Protein AF-A0A7Z6SPS6-F1 (afdb_monomer)

Solvent-accessible surface area (backbone atoms only — not comparable to full-atom values): 8012 Å² total; per-residue (Å²): 141,79,94,79,86,78,90,71,83,62,87,86,67,53,92,88,63,88,80,80,85,85,89,66,79,69,54,30,72,43,66,77,64,51,66,98,60,48,60,49,99,72,50,50,69,73,68,80,81,64,81,74,83,64,95,44,69,46,60,77,82,67,85,76,80,56,78,87,76,56,75,83,69,83,46,79,46,80,38,89,42,67,71,40,61,73,75,56,64,46,37,55,88,63,88,82,86,84,83,77,65,90,91,69,49,66,66,56,57,67,69,69,66

InterPro domains:
  IPR000194 ATPase, F1/V1/A1 complex, alpha/beta subunit, nucleotide-binding domain [PF00006] (80-110)
  IPR005294 ATP synthase, F1 complex, alpha subunit [PTHR48082] (2-113)
  IPR027417 P-loop containing nucleoside triphosphate hydrolase [SSF52540] (27-112)

Nearest PDB structures (foldseek):
  2w6j-assembly1_A  TM=9.790E-01  e=8.072E-10  Bos taurus
  6foc-assembly1_A  TM=9.898E-01  e=8.698E-10  Mycolicibacterium smegmatis MC2 155
  7njs-assembly1_C  TM=9.780E-01  e=2.295E-09  Mycolicibacterium smegmatis MC2 155
  8j0s-assembly1_C  TM=9.758E-01  e=3.094E-09  Mycobacterium tuberculosis
  4q4l-assembly1_A  TM=8.344E-01  e=3.199E-06  Burkholderia thailandensis E264

Structure (mmCIF, N/CA/C/O backbone):
data_AF-A0A7Z6SPS6-F1
#
_entry.id   AF-A0A7Z6SPS6-F1
#
loop_
_atom_site.group_PDB
_atom_site.id
_atom_site.type_symbol
_atom_site.label_atom_id
_atom_site.label_alt_id
_atom_site.label_comp_id
_atom_site.label_asym_id
_atom_site.label_entity_id
_atom_site.label_seq_id
_atom_site.pdbx_PDB_ins_code
_atom_site.Cartn_x
_atom_site.Cartn_y
_atom_site.Cartn_z
_atom_site.occupancy
_atom_site.B_iso_or_equiv
_atom_site.auth_seq_id
_atom_site.auth_comp_id
_atom_site.auth_asym_id
_atom_site.auth_atom_id
_atom_site.pdbx_PDB_model_num
ATOM 1 N N . SER A 1 1 ? -1.371 5.082 31.615 1.00 80.00 1 SER A N 1
ATOM 2 C CA . SER A 1 1 ? -2.095 5.731 30.501 1.00 80.00 1 SER A CA 1
ATOM 3 C C . SER A 1 1 ? -1.646 5.096 29.194 1.00 80.00 1 SER A C 1
ATOM 5 O O . SER A 1 1 ? -0.571 4.509 29.161 1.00 80.00 1 SER A O 1
ATOM 7 N N . VAL A 1 2 ? -2.468 5.147 28.146 1.00 90.81 2 VAL A N 1
ATOM 8 C CA . VAL A 1 2 ? -2.124 4.637 26.807 1.00 90.81 2 VAL A CA 1
ATOM 9 C C . VAL A 1 2 ? -2.271 5.796 25.829 1.00 90.81 2 VAL A C 1
ATOM 11 O O . VAL A 1 2 ? -3.292 6.479 25.862 1.00 90.81 2 VAL A O 1
ATOM 14 N N . GLY A 1 3 ? -1.257 6.035 24.998 1.00 91.56 3 GLY A N 1
ATOM 15 C CA . GLY A 1 3 ? -1.368 6.965 23.876 1.00 91.56 3 GLY A CA 1
ATOM 16 C C . GLY A 1 3 ? -2.180 6.317 22.759 1.00 91.56 3 GLY A C 1
ATOM 17 O O . GLY A 1 3 ? -1.908 5.177 22.389 1.00 91.56 3 GLY A O 1
ATOM 18 N N . VAL A 1 4 ? -3.189 7.018 22.248 1.00 91.94 4 VAL A N 1
ATOM 19 C CA . VAL A 1 4 ? -4.070 6.513 21.189 1.00 91.94 4 VAL A CA 1
ATOM 20 C C . VAL A 1 4 ? -4.050 7.497 20.028 1.00 91.94 4 VAL A C 1
ATOM 22 O O . VAL A 1 4 ? -4.173 8.702 20.234 1.00 91.94 4 VAL A O 1
ATOM 25 N N . ILE A 1 5 ? -3.905 6.970 18.815 1.00 91.25 5 ILE A N 1
ATOM 26 C CA . ILE A 1 5 ? -4.081 7.725 17.575 1.00 91.25 5 ILE A CA 1
ATOM 27 C C . ILE A 1 5 ? -5.517 7.503 17.106 1.00 91.25 5 ILE A C 1
ATOM 29 O O . ILE A 1 5 ? -5.993 6.368 17.060 1.00 91.25 5 ILE A O 1
ATOM 33 N N . VAL A 1 6 ? -6.213 8.590 16.784 1.00 92.19 6 VAL A N 1
ATOM 34 C CA . VAL A 1 6 ? -7.588 8.544 16.281 1.00 92.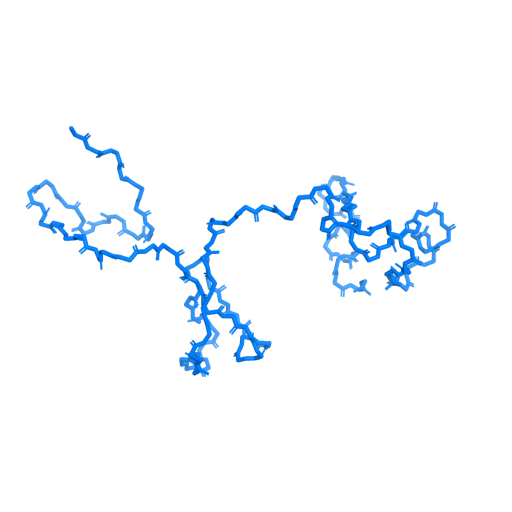19 6 VAL A CA 1
ATOM 35 C C . VAL A 1 6 ? -7.553 8.474 14.759 1.00 92.19 6 VAL A C 1
ATOM 37 O O . VAL A 1 6 ? -7.022 9.372 14.109 1.00 92.19 6 VAL A O 1
ATOM 40 N N . PHE A 1 7 ? -8.144 7.426 14.190 1.00 88.44 7 PHE A N 1
ATOM 41 C CA . PHE A 1 7 ? -8.368 7.324 12.750 1.00 88.44 7 PHE A CA 1
ATOM 42 C C . PHE A 1 7 ? -9.746 7.898 12.416 1.00 88.44 7 PHE A C 1
ATOM 44 O O . PHE A 1 7 ? -10.763 7.245 12.631 1.00 88.44 7 PHE A O 1
ATOM 51 N N . GLY A 1 8 ? -9.778 9.148 11.948 1.00 86.44 8 GLY A N 1
ATOM 52 C CA . GLY A 1 8 ? -11.006 9.867 11.597 1.00 86.44 8 GLY A CA 1
ATOM 53 C C . GLY A 1 8 ? -11.173 11.181 12.361 1.00 86.44 8 GLY A C 1
ATOM 54 O O . GLY A 1 8 ? -10.208 11.764 12.855 1.00 86.44 8 GLY A O 1
ATOM 55 N N . PHE A 1 9 ? -12.411 11.668 12.443 1.00 86.06 9 PHE A N 1
ATOM 56 C CA . PHE A 1 9 ? -12.719 12.944 13.087 1.00 86.06 9 PHE A CA 1
ATOM 57 C C . PHE A 1 9 ? -12.808 12.799 14.611 1.00 86.06 9 PHE A C 1
ATOM 59 O O . PHE A 1 9 ? -13.660 12.083 15.135 1.00 86.06 9 PHE A O 1
ATOM 66 N N . GLY A 1 10 ? -11.965 13.535 15.335 1.00 85.81 10 GLY A N 1
ATOM 67 C CA . GLY A 1 10 ? -11.942 13.537 16.802 1.00 85.81 10 GLY A CA 1
ATOM 68 C C . GLY A 1 10 ? -13.024 14.395 17.467 1.00 85.81 10 GLY A C 1
ATOM 69 O O . GLY A 1 10 ? -13.136 14.379 18.687 1.00 85.81 10 GLY A O 1
ATOM 70 N N . ASN A 1 11 ? -13.831 15.134 16.700 1.00 89.38 11 ASN A N 1
ATOM 71 C CA . ASN A 1 11 ? -14.720 16.186 17.217 1.00 89.38 11 ASN A CA 1
ATOM 72 C C . ASN A 1 11 ? -15.760 15.688 18.241 1.00 89.38 11 ASN A C 1
ATOM 74 O O . ASN A 1 11 ? -16.222 16.459 19.079 1.00 89.38 11 ASN A O 1
ATOM 78 N N . ASN A 1 12 ? -16.122 14.403 18.184 1.00 87.12 12 ASN A N 1
ATOM 79 C CA . ASN A 1 12 ? -17.099 13.785 19.084 1.00 87.12 12 ASN A CA 1
ATOM 80 C C . AS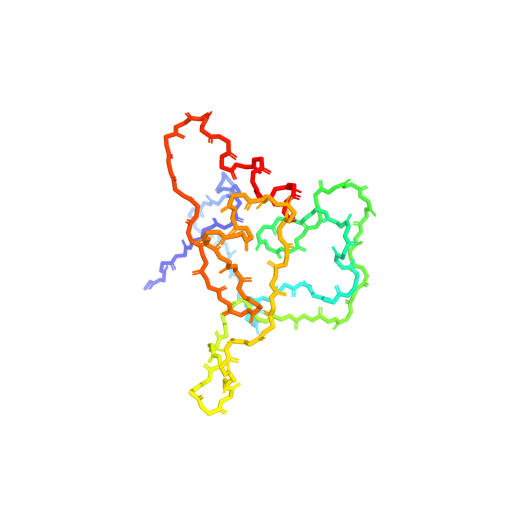N A 1 12 ? -16.459 13.088 20.298 1.00 87.12 12 ASN A C 1
ATOM 82 O O . ASN A 1 12 ? -17.178 12.537 21.129 1.00 87.12 12 ASN A O 1
ATOM 86 N N . ILE A 1 13 ? -15.129 13.097 20.415 1.00 92.62 13 ILE A N 1
ATOM 87 C CA . ILE A 1 13 ? -14.402 12.466 21.518 1.00 92.62 13 ILE A CA 1
ATOM 88 C C . ILE A 1 13 ? -14.177 13.506 22.612 1.00 92.62 13 ILE A C 1
ATOM 90 O O . ILE A 1 13 ? -13.608 14.569 22.375 1.00 92.62 13 ILE A O 1
ATOM 94 N N . LYS A 1 14 ? -14.624 13.191 23.827 1.00 94.00 14 LYS A N 1
ATOM 95 C CA . LYS A 1 14 ? -14.500 14.063 25.001 1.00 94.00 14 LYS A CA 1
ATOM 96 C C . LYS A 1 14 ? -13.922 13.306 26.188 1.00 94.00 14 LYS A C 1
ATOM 98 O O . LYS A 1 14 ? -13.927 12.072 26.215 1.00 94.00 14 LYS A O 1
ATOM 103 N N . GLU A 1 15 ? -13.457 14.039 27.189 1.00 93.62 15 GLU A N 1
ATOM 104 C CA . GLU A 1 15 ? -13.080 13.447 28.470 1.00 93.62 15 GLU A CA 1
ATOM 105 C C . GLU A 1 15 ? -14.241 12.617 29.047 1.00 93.62 15 GLU A C 1
ATOM 107 O O . GLU A 1 15 ? -15.408 12.996 28.943 1.00 93.62 15 GLU A O 1
ATOM 112 N N . GLY A 1 16 ? -13.923 11.437 29.585 1.00 93.81 16 GLY A N 1
ATOM 113 C CA . GLY A 1 16 ? -14.918 10.483 30.086 1.00 93.81 16 GLY A CA 1
ATOM 114 C C . GLY A 1 16 ? -15.586 9.604 29.018 1.00 93.81 16 GLY A C 1
ATOM 115 O O . GLY A 1 16 ? -16.369 8.725 29.376 1.00 93.81 16 GLY A O 1
ATOM 116 N N . THR A 1 17 ? -15.273 9.773 27.724 1.00 93.69 17 THR A N 1
ATOM 117 C CA . THR A 1 17 ? -15.803 8.895 26.662 1.00 93.69 17 THR A CA 1
ATOM 118 C C . THR A 1 17 ? -15.361 7.449 26.889 1.00 93.69 17 THR A C 1
ATOM 120 O O . THR A 1 17 ? -14.171 7.158 27.020 1.00 93.69 17 THR A O 1
ATOM 123 N N . SER A 1 18 ? -16.325 6.525 26.911 1.00 93.62 18 SER A N 1
ATOM 124 C CA . SER A 1 18 ? -16.038 5.100 27.066 1.00 93.62 18 SER A CA 1
ATOM 125 C C . SER A 1 18 ? -15.399 4.536 25.798 1.00 93.62 18 SER A C 1
ATOM 127 O O . SER A 1 18 ? -15.889 4.753 24.691 1.00 93.62 18 SER A O 1
ATOM 129 N N . VAL A 1 19 ? -14.328 3.766 25.967 1.00 93.31 19 VAL A N 1
ATOM 130 C CA . VAL A 1 19 ? -13.648 3.049 24.886 1.00 93.31 19 VAL A CA 1
ATOM 131 C C . VAL A 1 19 ? -13.666 1.554 25.164 1.00 93.31 19 VAL A C 1
ATOM 133 O O . VAL A 1 19 ? -13.628 1.114 26.315 1.00 93.31 19 VAL A O 1
ATOM 136 N N . LYS A 1 20 ? -13.714 0.751 24.102 1.00 94.56 20 LYS A N 1
ATOM 137 C CA . LYS A 1 20 ? -13.684 -0.711 24.191 1.00 94.56 20 LYS A CA 1
ATOM 138 C C . LYS A 1 20 ? -12.644 -1.263 23.232 1.00 94.56 20 LYS A C 1
ATOM 140 O O . LYS A 1 20 ? -12.472 -0.763 22.126 1.00 94.56 20 LYS A O 1
ATOM 145 N N . ARG A 1 21 ? -11.956 -2.323 23.658 1.00 94.38 21 ARG A N 1
ATOM 146 C CA . ARG A 1 21 ? -11.036 -3.062 22.789 1.00 94.38 21 ARG A CA 1
ATOM 147 C C . ARG A 1 21 ? -11.848 -3.905 21.812 1.00 94.38 21 ARG A C 1
ATOM 149 O O . ARG A 1 21 ? -12.707 -4.668 22.245 1.00 94.38 21 ARG A O 1
ATOM 156 N N . THR A 1 22 ? -11.501 -3.845 20.533 1.00 92.25 22 THR A N 1
ATOM 157 C CA . THR A 1 22 ? -12.053 -4.728 19.491 1.00 92.25 22 THR A CA 1
ATOM 158 C C . THR A 1 22 ? -11.550 -6.170 19.614 1.00 92.25 22 THR A C 1
ATOM 160 O O . THR A 1 22 ? -12.160 -7.081 19.070 1.00 92.25 22 THR A O 1
ATOM 163 N N . LYS A 1 23 ? -10.443 -6.387 20.348 1.00 93.88 23 LYS A N 1
ATOM 164 C CA . LYS A 1 23 ? -9.733 -7.678 20.481 1.00 93.88 23 LYS A CA 1
ATOM 165 C C . LYS A 1 23 ? -9.270 -8.272 19.142 1.00 93.88 23 LYS A C 1
ATOM 167 O O . LYS A 1 23 ? -8.957 -9.455 19.073 1.00 93.88 23 LYS A O 1
ATOM 172 N N . SER A 1 24 ? -9.173 -7.445 18.110 1.00 88.69 24 SER A N 1
ATOM 173 C CA . SER A 1 24 ? -8.648 -7.805 16.800 1.00 88.69 24 SER A CA 1
ATOM 174 C C . SER A 1 24 ? -7.381 -7.007 16.513 1.00 88.69 24 SER A C 1
ATOM 176 O O . SER A 1 24 ? -7.245 -5.861 16.946 1.00 88.69 24 SER A O 1
ATOM 178 N N . LEU A 1 25 ? -6.457 -7.615 15.774 1.00 91.31 25 LEU A N 1
ATOM 179 C CA . LEU A 1 25 ? -5.367 -6.876 15.147 1.00 91.31 25 LEU A CA 1
ATOM 180 C C . LEU A 1 25 ? -5.897 -6.118 13.927 1.00 91.31 25 LEU A C 1
ATOM 182 O O . LEU A 1 25 ? -6.921 -6.492 13.348 1.00 91.31 25 LEU A O 1
ATOM 186 N N . MET A 1 26 ? -5.198 -5.050 13.556 1.00 91.94 26 MET A N 1
ATOM 187 C CA . MET A 1 26 ? -5.540 -4.260 12.382 1.00 91.94 26 MET A CA 1
ATOM 188 C C . MET A 1 26 ? -5.300 -5.085 11.113 1.00 91.94 26 MET A C 1
ATOM 190 O O . MET A 1 26 ? -4.203 -5.602 10.892 1.00 91.94 26 MET A O 1
ATOM 194 N N . LYS A 1 27 ? -6.347 -5.217 10.301 1.00 94.31 27 LYS A N 1
ATOM 195 C CA . LYS A 1 27 ? -6.358 -5.998 9.065 1.00 94.31 27 LYS A CA 1
ATOM 196 C C . LYS A 1 27 ? -7.208 -5.303 8.010 1.00 94.31 27 LYS A C 1
ATOM 198 O O . LYS A 1 27 ? -8.142 -4.592 8.372 1.00 94.31 27 LYS A O 1
ATOM 203 N N . VAL A 1 28 ? -6.903 -5.549 6.743 1.00 95.56 28 VAL A N 1
ATOM 204 C CA . VAL A 1 28 ? -7.604 -4.983 5.580 1.00 95.56 28 VAL A CA 1
ATOM 205 C C . VAL A 1 28 ? -8.065 -6.103 4.644 1.00 95.56 28 VAL A C 1
ATOM 207 O O . VAL A 1 28 ? -7.432 -7.166 4.639 1.00 95.56 28 VAL A O 1
ATOM 210 N N . PRO A 1 29 ? -9.163 -5.911 3.887 1.00 96.56 29 PRO A N 1
ATOM 211 C CA . PRO A 1 29 ? -9.575 -6.853 2.855 1.00 96.56 29 PRO A CA 1
ATOM 212 C C . PRO A 1 29 ? -8.495 -6.965 1.776 1.00 96.56 29 PRO A C 1
ATOM 214 O O . PRO A 1 29 ? -7.860 -5.975 1.409 1.00 96.56 29 PRO A O 1
ATOM 217 N N . VAL A 1 30 ? -8.292 -8.177 1.274 1.00 96.19 30 VAL A N 1
ATOM 218 C CA . VAL A 1 30 ? -7.357 -8.480 0.182 1.00 96.19 30 VAL A CA 1
ATOM 219 C C . VAL A 1 30 ? -8.014 -9.436 -0.821 1.00 96.19 30 VAL A C 1
ATOM 221 O O . VAL A 1 30 ? -9.174 -9.820 -0.650 1.00 96.19 30 VAL A O 1
ATOM 224 N N . GLY A 1 31 ? -7.276 -9.797 -1.871 1.00 95.44 31 GLY A N 1
ATOM 225 C CA . GLY A 1 31 ? -7.738 -10.705 -2.922 1.00 95.44 31 GLY A CA 1
ATOM 226 C C . GLY A 1 31 ? -8.463 -9.985 -4.059 1.00 95.44 31 GLY A C 1
ATOM 227 O O . GLY A 1 31 ? -8.521 -8.756 -4.105 1.00 95.44 31 GLY A O 1
ATOM 228 N N . ASP A 1 32 ? -9.028 -10.754 -4.986 1.00 96.12 32 ASP A N 1
ATOM 229 C CA . ASP A 1 32 ? -9.586 -10.226 -6.241 1.00 96.12 32 ASP A CA 1
ATOM 230 C C . ASP A 1 32 ? -10.765 -9.263 -6.034 1.00 96.12 32 ASP A C 1
ATOM 232 O O . ASP A 1 32 ? -10.984 -8.360 -6.841 1.00 96.12 32 ASP A O 1
ATOM 236 N N . ALA A 1 33 ? -11.482 -9.387 -4.914 1.00 95.31 33 ALA A N 1
ATOM 237 C CA . ALA A 1 33 ? -12.621 -8.536 -4.568 1.00 95.31 33 ALA A CA 1
ATOM 238 C C . ALA A 1 33 ? -12.269 -7.039 -4.439 1.00 95.31 33 ALA A C 1
ATOM 240 O O . ALA A 1 33 ? -13.153 -6.186 -4.545 1.00 95.31 33 ALA A O 1
ATOM 241 N N . VAL A 1 34 ? -10.994 -6.702 -4.202 1.00 96.62 34 VAL A N 1
ATOM 242 C CA . VAL A 1 34 ? -10.537 -5.305 -4.083 1.00 96.62 34 VAL A CA 1
ATOM 243 C C . VAL A 1 34 ? -10.077 -4.707 -5.417 1.00 96.62 34 VAL A C 1
ATOM 245 O O . VAL A 1 34 ? -9.890 -3.494 -5.516 1.00 96.62 34 VAL A O 1
ATOM 248 N N . VAL A 1 35 ? -9.896 -5.525 -6.457 1.00 95.88 35 VAL A N 1
ATOM 249 C CA . VAL A 1 35 ? -9.408 -5.065 -7.763 1.00 95.88 35 VAL A CA 1
ATOM 250 C C . VAL A 1 35 ? -10.442 -4.134 -8.406 1.00 95.88 35 VAL A C 1
ATOM 252 O O . VAL A 1 35 ? -11.625 -4.446 -8.502 1.00 95.88 35 VAL A O 1
ATOM 255 N N . GLY A 1 36 ? -9.999 -2.950 -8.845 1.00 95.56 36 GLY A N 1
ATOM 256 C CA . GLY A 1 36 ? -10.871 -1.940 -9.468 1.00 95.56 36 GLY A CA 1
ATOM 257 C C . GLY A 1 36 ? -11.739 -1.131 -8.490 1.00 95.56 36 GLY A C 1
ATOM 258 O O . GLY A 1 36 ? -12.626 -0.379 -8.921 1.00 95.56 36 GLY A O 1
ATOM 259 N N . ARG A 1 37 ? -11.495 -1.274 -7.183 1.00 97.12 37 ARG A N 1
ATOM 260 C CA . ARG A 1 37 ? -12.148 -0.516 -6.110 1.00 97.12 37 ARG A CA 1
ATOM 261 C C . ARG A 1 37 ? -11.244 0.609 -5.612 1.00 97.12 37 ARG A C 1
ATOM 263 O O . ARG A 1 37 ? -10.023 0.532 -5.730 1.00 97.12 37 ARG A O 1
ATOM 270 N N . VAL A 1 38 ? -11.844 1.649 -5.033 1.00 97.06 38 VAL A N 1
ATOM 271 C CA . VAL A 1 38 ? -11.099 2.697 -4.312 1.00 97.06 38 VAL A CA 1
ATOM 272 C C . VAL A 1 38 ? -11.370 2.552 -2.821 1.00 97.06 38 VAL A C 1
ATOM 274 O O . VAL A 1 38 ? -12.515 2.676 -2.383 1.00 97.06 38 VAL A O 1
ATOM 277 N N . LEU A 1 39 ? -10.312 2.289 -2.054 1.00 95.94 39 LEU A N 1
ATOM 278 C CA . LEU A 1 39 ? -10.360 2.070 -0.608 1.00 95.94 39 LEU A CA 1
ATOM 279 C C . LEU A 1 39 ? -9.616 3.180 0.142 1.00 95.94 39 LEU A C 1
ATOM 281 O O . LEU A 1 39 ? -8.659 3.759 -0.376 1.00 95.94 39 LEU A O 1
ATOM 285 N N . ASN A 1 40 ? -10.021 3.448 1.383 1.00 93.88 40 ASN A N 1
ATOM 286 C CA . ASN A 1 40 ? -9.232 4.254 2.315 1.00 93.88 40 ASN A CA 1
ATOM 287 C C . ASN A 1 40 ? -8.129 3.416 3.003 1.00 93.88 40 ASN A C 1
ATOM 289 O O . ASN A 1 40 ? -8.009 2.210 2.793 1.00 93.88 40 ASN A O 1
ATOM 293 N N . ALA A 1 41 ? -7.327 4.048 3.866 1.00 91.19 41 ALA A N 1
ATOM 294 C CA . ALA A 1 41 ? -6.220 3.385 4.567 1.00 91.19 41 ALA A CA 1
ATOM 295 C C . ALA A 1 41 ? -6.652 2.281 5.558 1.00 91.19 41 ALA A C 1
ATOM 297 O O . ALA A 1 41 ? -5.819 1.479 5.972 1.00 91.19 41 ALA A O 1
ATOM 298 N N . LEU A 1 42 ? -7.933 2.236 5.941 1.00 91.50 42 LEU A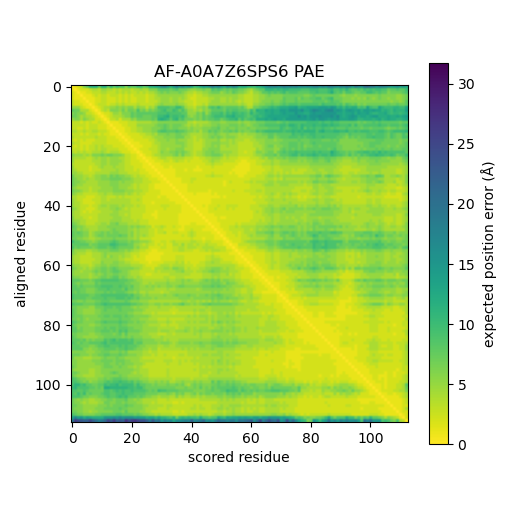 N 1
ATOM 299 C CA . LEU A 1 42 ? -8.513 1.190 6.788 1.00 91.50 42 LEU A CA 1
ATOM 300 C C . LEU A 1 42 ? -9.132 0.050 5.961 1.00 91.50 42 LEU A C 1
ATOM 302 O O . LEU A 1 42 ? -9.626 -0.919 6.534 1.00 91.50 42 LEU A O 1
ATOM 306 N N . GLY A 1 43 ? -9.092 0.143 4.627 1.00 93.38 43 GLY A N 1
ATOM 307 C CA . GLY A 1 43 ? -9.671 -0.845 3.722 1.00 93.38 43 GLY A CA 1
ATOM 308 C C . GLY A 1 43 ? -11.172 -0.680 3.475 1.00 93.38 43 GLY A C 1
ATOM 309 O O . GLY A 1 43 ? -11.798 -1.594 2.947 1.00 93.38 43 GLY A O 1
ATOM 310 N N . GLU A 1 44 ? -11.759 0.461 3.841 1.00 94.12 44 GLU A N 1
ATOM 311 C CA . GLU A 1 44 ? -13.181 0.748 3.623 1.00 94.12 44 GLU A CA 1
ATOM 312 C C . GLU A 1 44 ? -13.394 1.356 2.224 1.00 94.12 44 GLU A C 1
ATOM 314 O O . GLU A 1 44 ? -12.615 2.230 1.818 1.00 94.12 44 GLU A O 1
ATOM 319 N N . PRO A 1 45 ? -14.429 0.937 1.471 1.00 96.62 45 PRO A N 1
ATOM 320 C CA . PRO A 1 45 ? -14.688 1.462 0.136 1.00 96.62 45 PRO A CA 1
ATOM 321 C C . PRO A 1 45 ? -15.205 2.902 0.173 1.00 96.62 45 PRO A C 1
ATOM 323 O O . PRO A 1 45 ? -16.139 3.228 0.901 1.00 96.62 45 PRO A O 1
ATOM 326 N N . ILE A 1 46 ? -14.621 3.756 -0.669 1.00 96.69 46 ILE A N 1
ATOM 327 C CA . ILE A 1 46 ? -14.983 5.179 -0.807 1.00 96.69 46 ILE A CA 1
ATOM 328 C C . ILE A 1 46 ? -15.435 5.545 -2.229 1.00 96.69 46 ILE A C 1
ATOM 330 O O . ILE A 1 46 ? -15.639 6.715 -2.540 1.00 96.69 46 ILE A O 1
ATOM 334 N N . ASP A 1 47 ? -15.595 4.549 -3.100 1.00 96.94 47 ASP A N 1
ATOM 335 C CA . ASP A 1 47 ? -16.010 4.714 -4.499 1.00 96.94 47 ASP A CA 1
ATOM 336 C C . ASP A 1 47 ? -17.531 4.706 -4.719 1.00 96.94 47 ASP A C 1
ATOM 338 O O . ASP A 1 47 ? -17.986 4.871 -5.850 1.00 96.94 47 ASP A O 1
ATOM 342 N N . GLY A 1 48 ? -18.325 4.488 -3.668 1.00 96.06 48 GLY A N 1
ATOM 343 C CA . GLY A 1 48 ? -19.786 4.423 -3.760 1.00 96.06 48 GLY A CA 1
ATOM 344 C C . GLY A 1 48 ? -20.335 3.167 -4.449 1.00 96.06 48 GLY A C 1
ATOM 345 O O . GLY A 1 48 ? -21.531 3.109 -4.716 1.00 96.06 48 GLY A O 1
ATOM 346 N N . LYS A 1 49 ? -19.510 2.144 -4.717 1.00 95.19 49 LYS A N 1
ATOM 347 C CA . LYS A 1 49 ? -19.928 0.896 -5.391 1.00 95.19 49 LYS A CA 1
ATOM 348 C C . LYS A 1 49 ? -20.445 -0.192 -4.431 1.00 95.19 49 LYS A C 1
ATOM 350 O O . LYS A 1 49 ? -20.498 -1.358 -4.804 1.00 95.19 49 LYS A O 1
ATOM 355 N N . GLY A 1 50 ? -20.808 0.175 -3.202 1.00 94.31 50 GLY A N 1
ATOM 356 C CA . GLY A 1 50 ? -21.221 -0.766 -2.154 1.00 94.31 50 GLY A CA 1
ATOM 357 C C . GLY A 1 50 ? -20.048 -1.373 -1.380 1.00 94.31 50 GLY A C 1
ATOM 358 O O . GLY A 1 50 ? -18.912 -0.904 -1.475 1.00 94.31 50 GLY A O 1
ATOM 359 N N . GLU A 1 51 ? -20.322 -2.401 -0.580 1.00 95.06 51 GLU A N 1
ATOM 360 C CA . GLU A 1 51 ? -19.316 -3.058 0.262 1.00 95.06 51 GLU A CA 1
ATOM 361 C C . GLU A 1 51 ? -18.328 -3.918 -0.558 1.00 95.06 51 GLU A C 1
ATOM 363 O O . GLU A 1 51 ? -18.474 -4.098 -1.770 1.00 95.06 51 GLU A O 1
ATOM 368 N N . ILE A 1 52 ? -17.256 -4.390 0.084 1.00 95.19 52 ILE A N 1
ATOM 369 C CA . ILE A 1 52 ? -16.310 -5.357 -0.496 1.00 95.19 52 ILE A CA 1
ATOM 370 C C . ILE A 1 52 ? -16.716 -6.741 0.015 1.00 95.19 52 ILE A C 1
ATOM 372 O O . ILE A 1 52 ? -16.502 -7.051 1.187 1.00 95.19 52 ILE A O 1
ATOM 376 N N . GLU A 1 53 ? -17.280 -7.579 -0.850 1.00 92.62 53 GLU A N 1
ATOM 377 C CA . GLU A 1 53 ? -17.623 -8.961 -0.501 1.00 92.62 53 GLU A CA 1
ATOM 378 C C . GLU A 1 53 ? -16.368 -9.846 -0.558 1.00 92.62 53 GLU A C 1
ATOM 380 O O . GLU A 1 53 ? -15.990 -10.356 -1.611 1.00 92.62 53 GLU A O 1
ATOM 385 N N . THR A 1 54 ? -15.683 -10.008 0.578 1.00 93.88 54 THR A N 1
ATOM 386 C CA . THR A 1 54 ? -14.525 -10.907 0.699 1.00 93.88 54 THR A CA 1
ATOM 387 C C . THR A 1 54 ? -14.461 -11.579 2.064 1.00 93.88 54 THR A C 1
ATOM 389 O O . THR A 1 54 ? -14.805 -10.992 3.090 1.00 93.88 54 THR A O 1
ATOM 392 N N . ASN A 1 55 ? -13.959 -12.812 2.074 1.00 93.81 55 ASN A N 1
ATOM 393 C CA . ASN A 1 55 ? -13.601 -13.531 3.294 1.00 93.81 55 ASN A CA 1
ATOM 394 C C . ASN A 1 55 ? -12.087 -13.479 3.571 1.00 93.81 55 ASN A C 1
ATOM 396 O O . ASN A 1 55 ? -11.624 -14.018 4.579 1.00 93.81 55 ASN A O 1
ATOM 400 N N . GLU A 1 56 ? -11.311 -12.831 2.699 1.00 95.81 56 GLU A N 1
ATOM 401 C CA . GLU A 1 56 ? -9.854 -12.767 2.768 1.00 95.81 56 GLU A CA 1
ATOM 402 C C . GLU A 1 56 ? -9.379 -11.441 3.364 1.00 95.81 56 GLU A C 1
ATOM 404 O O . GLU A 1 56 ? -9.724 -10.354 2.900 1.00 95.81 56 GLU A O 1
ATOM 409 N N . PHE A 1 57 ? -8.544 -11.535 4.401 1.00 95.62 57 PHE A N 1
ATOM 410 C CA . PHE A 1 57 ? -7.980 -10.380 5.091 1.00 95.62 57 PHE A CA 1
ATOM 411 C C 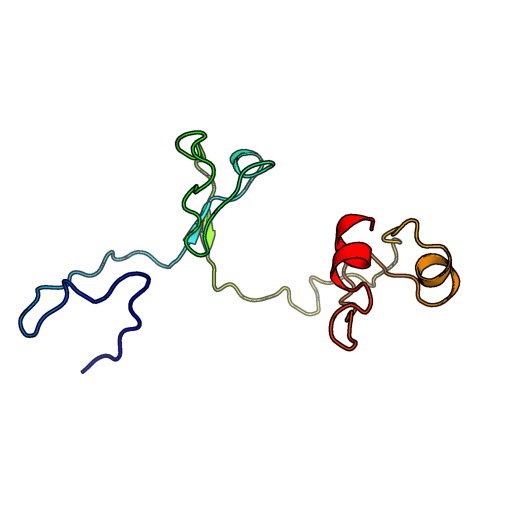. PHE A 1 57 ? -6.499 -10.601 5.376 1.00 95.62 57 PHE A C 1
ATOM 413 O O . PHE A 1 57 ? -6.113 -11.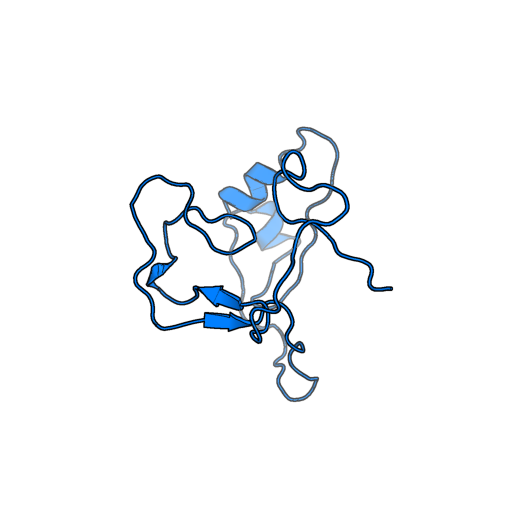691 5.800 1.00 95.62 57 PHE A O 1
ATOM 420 N N . SER A 1 58 ? -5.696 -9.544 5.245 1.00 95.50 58 SER A N 1
ATOM 421 C CA . SER A 1 58 ? -4.298 -9.544 5.686 1.00 95.50 58 SER A CA 1
ATOM 422 C C . SER A 1 58 ? -4.063 -8.542 6.810 1.00 95.50 58 SER A C 1
ATOM 424 O O . SER A 1 58 ? -4.710 -7.495 6.873 1.00 95.50 58 SER A O 1
ATOM 426 N N . LEU A 1 59 ? -3.130 -8.864 7.708 1.00 96.12 59 LEU A N 1
ATOM 427 C CA . LEU A 1 59 ? -2.660 -7.942 8.741 1.00 96.12 59 LEU A CA 1
ATOM 428 C C . LEU A 1 59 ? -1.850 -6.814 8.093 1.00 96.12 59 LEU A C 1
ATOM 430 O O . LEU A 1 59 ? -1.040 -7.072 7.207 1.00 96.12 59 LEU A O 1
ATOM 434 N N . ILE A 1 60 ? -2.033 -5.575 8.561 1.00 93.69 60 ILE A N 1
ATOM 435 C CA . ILE A 1 60 ? -1.258 -4.434 8.036 1.00 93.69 60 ILE A CA 1
ATOM 436 C C . ILE A 1 60 ? 0.214 -4.549 8.446 1.00 93.69 60 ILE A C 1
ATOM 438 O O . ILE A 1 60 ? 1.119 -4.308 7.651 1.00 93.69 60 ILE A O 1
ATOM 442 N N . GLU A 1 61 ? 0.456 -4.955 9.690 1.00 92.75 61 GLU A N 1
ATOM 443 C CA . GLU A 1 61 ? 1.798 -5.174 10.212 1.00 92.75 61 GLU A CA 1
ATOM 444 C C . GLU A 1 61 ? 2.139 -6.664 10.172 1.00 92.75 61 GLU A C 1
ATOM 446 O O . GLU A 1 61 ? 1.722 -7.452 11.025 1.00 92.75 61 GLU A O 1
ATOM 451 N N . GLN A 1 62 ? 2.930 -7.049 9.173 1.00 93.44 62 GLN A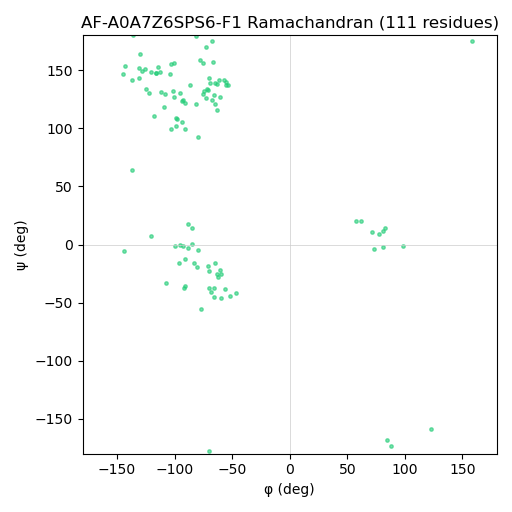 N 1
ATOM 452 C CA . GLN A 1 62 ? 3.506 -8.383 9.047 1.00 93.44 62 GLN A CA 1
ATOM 453 C C . GLN A 1 62 ? 5.007 -8.294 8.772 1.00 93.44 62 GLN A C 1
ATOM 455 O O . GLN A 1 62 ? 5.503 -7.332 8.182 1.00 93.44 62 GLN A O 1
ATOM 460 N N . LYS A 1 63 ? 5.757 -9.315 9.195 1.00 94.50 63 LYS A N 1
ATOM 461 C CA . LYS A 1 63 ? 7.190 -9.387 8.898 1.00 94.50 63 LYS A CA 1
ATOM 462 C C . LYS A 1 63 ? 7.401 -9.541 7.391 1.00 94.50 63 LYS A C 1
ATOM 464 O O . LYS A 1 63 ? 6.699 -10.308 6.735 1.00 94.50 63 LYS A O 1
ATOM 469 N N . ALA A 1 64 ? 8.393 -8.833 6.859 1.00 95.19 64 ALA A N 1
ATOM 470 C CA . ALA A 1 64 ? 8.839 -9.033 5.487 1.00 95.19 64 ALA A CA 1
ATOM 471 C C . ALA A 1 64 ? 9.487 -10.427 5.316 1.00 95.19 64 ALA A C 1
ATOM 473 O O . ALA A 1 64 ? 10.008 -10.967 6.298 1.00 95.19 64 ALA A O 1
ATOM 474 N N . PRO A 1 65 ? 9.524 -10.979 4.087 1.00 95.62 65 PRO A N 1
ATOM 475 C CA . PRO A 1 65 ? 10.201 -12.245 3.806 1.00 95.62 65 PRO A CA 1
ATOM 476 C C . PRO A 1 65 ? 11.674 -12.228 4.234 1.00 95.62 65 PRO A C 1
ATOM 478 O O . PRO A 1 65 ? 12.372 -11.216 4.041 1.00 95.62 65 PRO A O 1
ATOM 481 N N . GLY A 1 66 ? 12.144 -13.346 4.795 1.00 96.25 66 GLY A N 1
ATOM 482 C CA . GLY A 1 66 ? 13.525 -13.526 5.237 1.00 96.25 66 GLY A CA 1
ATOM 483 C C . GLY A 1 66 ? 14.511 -13.612 4.071 1.00 96.25 66 GLY A C 1
ATOM 484 O O . GLY A 1 66 ? 14.138 -13.475 2.911 1.00 96.25 66 GLY A O 1
ATOM 485 N N . ILE A 1 67 ? 15.797 -13.827 4.366 1.00 94.81 67 ILE A N 1
ATOM 486 C CA . ILE A 1 67 ? 16.831 -13.958 3.321 1.00 94.81 67 ILE A CA 1
ATOM 487 C C . ILE A 1 67 ? 16.588 -15.215 2.475 1.00 94.81 67 ILE A C 1
ATOM 489 O O . ILE A 1 67 ? 16.637 -15.141 1.252 1.00 94.81 67 ILE A O 1
ATOM 493 N N . MET A 1 68 ? 16.284 -16.343 3.123 1.00 96.38 68 MET A N 1
ATOM 494 C CA . MET A 1 68 ? 16.089 -17.639 2.457 1.00 96.38 68 MET A CA 1
ATOM 495 C C . MET A 1 68 ? 14.812 -17.703 1.609 1.00 96.38 68 MET A C 1
ATOM 497 O O . MET A 1 68 ? 14.746 -18.494 0.675 1.00 96.38 68 MET A O 1
ATOM 501 N N . ASP A 1 69 ? 13.828 -16.850 1.900 1.00 96.25 69 ASP A N 1
ATOM 502 C CA . ASP A 1 69 ? 12.551 -16.789 1.176 1.00 96.25 69 ASP A CA 1
ATOM 503 C C . ASP A 1 69 ? 12.634 -15.921 -0.093 1.00 96.25 69 ASP A C 1
ATOM 505 O O . ASP A 1 69 ? 11.634 -15.707 -0.779 1.00 96.25 69 ASP A O 1
ATOM 509 N N . ARG A 1 70 ? 13.810 -15.351 -0.389 1.00 96.06 70 ARG A N 1
ATOM 510 C CA . ARG A 1 70 ? 14.018 -14.438 -1.517 1.00 96.06 70 ARG A CA 1
ATOM 511 C C . ARG A 1 70 ? 14.736 -15.138 -2.658 1.00 96.06 70 ARG A C 1
ATOM 513 O O . ARG A 1 70 ? 15.641 -15.943 -2.464 1.00 96.06 70 ARG A O 1
ATOM 520 N N . LYS A 1 71 ? 14.381 -14.731 -3.871 1.00 95.38 71 LYS A N 1
ATOM 521 C CA . LYS A 1 71 ? 15.094 -15.059 -5.106 1.00 95.38 71 LYS A CA 1
ATOM 522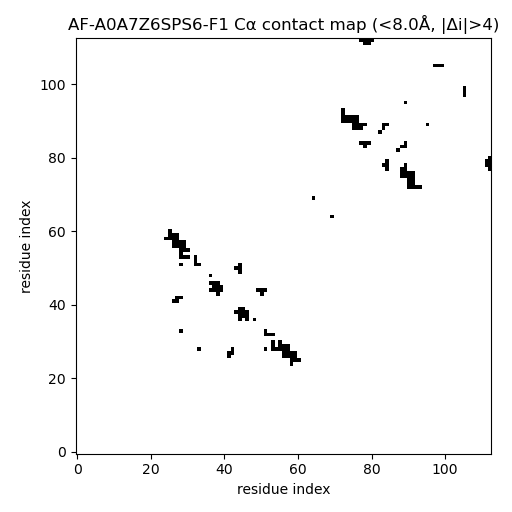 C C . LYS A 1 71 ? 15.718 -13.783 -5.664 1.00 95.38 71 L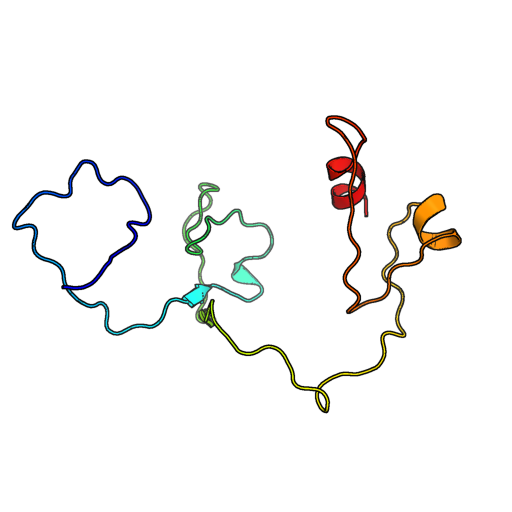YS A C 1
ATOM 524 O O . LYS A 1 71 ? 15.153 -12.702 -5.497 1.00 95.38 71 LYS A O 1
ATOM 529 N N . SER A 1 72 ? 16.862 -13.902 -6.339 1.00 96.12 72 SER A N 1
ATOM 530 C CA . SER A 1 72 ? 17.430 -12.786 -7.102 1.00 96.12 72 SER A CA 1
ATOM 531 C C . SER A 1 72 ? 16.410 -12.261 -8.109 1.00 96.12 72 SER A C 1
ATOM 533 O O . SER A 1 72 ? 15.727 -13.042 -8.778 1.00 96.12 72 SER A O 1
ATOM 535 N N . VAL A 1 73 ? 16.315 -10.939 -8.228 1.00 96.56 73 VAL A N 1
ATOM 536 C CA . VAL A 1 73 ? 15.491 -10.291 -9.252 1.00 96.56 73 VAL A CA 1
ATOM 537 C C . VAL A 1 73 ? 16.079 -10.635 -10.621 1.00 96.56 73 VAL A C 1
ATOM 539 O O . VAL A 1 73 ? 17.254 -10.385 -10.871 1.00 96.56 73 VAL A O 1
ATOM 542 N N . HIS A 1 74 ? 15.279 -11.271 -11.473 1.00 95.12 74 HIS A N 1
ATOM 543 C CA . HIS A 1 74 ? 15.720 -11.809 -12.769 1.00 95.12 74 HIS A CA 1
ATOM 544 C C . HIS A 1 74 ? 14.654 -11.683 -13.867 1.00 95.12 74 HIS A C 1
ATOM 546 O O . HIS A 1 74 ? 14.926 -12.001 -15.020 1.00 95.12 74 HIS A O 1
ATOM 552 N N . GLU A 1 75 ? 13.451 -11.223 -13.524 1.00 97.31 75 GLU A N 1
ATOM 553 C CA . GLU A 1 75 ? 12.362 -11.000 -14.472 1.00 97.31 75 GLU A CA 1
ATOM 554 C C . GLU A 1 75 ? 12.157 -9.493 -14.651 1.00 97.31 75 GLU A C 1
ATOM 556 O O . GLU A 1 75 ? 12.040 -8.786 -13.645 1.00 97.31 75 GLU A O 1
ATOM 561 N N . PRO A 1 76 ? 12.103 -8.975 -15.888 1.00 96.62 76 PRO A N 1
ATOM 562 C CA . PRO A 1 76 ? 11.873 -7.556 -16.119 1.00 96.62 76 PRO A CA 1
ATOM 563 C C . PRO A 1 76 ? 10.434 -7.145 -15.765 1.00 96.62 76 PRO A C 1
ATOM 565 O O . PRO A 1 76 ? 9.469 -7.875 -16.014 1.00 96.62 76 PRO A O 1
ATOM 568 N N . LEU A 1 77 ? 10.296 -5.939 -15.219 1.00 96.94 77 LEU A N 1
ATOM 569 C CA . LEU A 1 77 ? 9.051 -5.188 -15.120 1.00 96.94 77 LEU A CA 1
ATOM 570 C C . LEU A 1 77 ? 9.097 -4.100 -16.199 1.00 96.94 77 LEU A C 1
ATOM 572 O O . LEU A 1 77 ? 9.789 -3.099 -16.048 1.00 96.94 77 LEU A O 1
ATOM 576 N N . GLN A 1 78 ? 8.433 -4.356 -17.325 1.00 96.00 78 GLN A N 1
ATOM 577 C CA . GLN A 1 78 ? 8.419 -3.437 -18.464 1.00 96.00 78 GLN A CA 1
ATOM 578 C C . GLN A 1 78 ? 7.552 -2.224 -18.143 1.00 96.00 78 GLN A C 1
ATOM 580 O O . GLN A 1 78 ? 6.390 -2.412 -17.800 1.00 96.00 78 GLN A O 1
ATOM 585 N N . THR A 1 79 ? 8.114 -1.025 -18.300 1.00 95.44 79 THR A N 1
ATOM 586 C CA . THR A 1 79 ? 7.398 0.247 -18.102 1.00 95.44 79 THR A CA 1
ATOM 587 C C . THR A 1 79 ? 6.860 0.833 -19.407 1.00 95.44 79 THR A C 1
ATOM 589 O O . THR A 1 79 ? 6.082 1.776 -19.403 1.00 95.44 79 THR A O 1
ATOM 592 N N . GLY A 1 80 ? 7.346 0.367 -20.563 1.00 95.25 80 GLY A N 1
ATOM 593 C CA . GLY A 1 80 ? 7.029 0.961 -21.865 1.00 95.25 80 GLY A CA 1
ATOM 594 C C . GLY A 1 80 ? 7.727 2.304 -22.123 1.00 95.25 80 GLY A C 1
ATOM 595 O O . GLY A 1 80 ? 7.640 2.857 -23.224 1.00 95.25 80 GLY A O 1
ATOM 596 N N . ILE A 1 81 ? 8.476 2.831 -21.150 1.00 95.94 81 ILE A N 1
ATOM 597 C CA . ILE A 1 81 ? 9.217 4.082 -21.263 1.00 95.94 81 ILE A CA 1
ATOM 598 C C . ILE A 1 81 ? 10.635 3.745 -21.717 1.00 95.94 81 ILE A C 1
ATOM 600 O O . ILE A 1 81 ? 11.473 3.323 -20.925 1.00 95.94 81 ILE A O 1
ATOM 604 N N . LYS A 1 82 ? 10.941 4.017 -22.994 1.00 95.94 82 LYS A N 1
ATOM 605 C CA . LYS A 1 82 ? 12.250 3.716 -23.614 1.00 95.94 82 LYS A CA 1
ATOM 606 C C . LYS A 1 82 ? 13.452 4.135 -22.766 1.00 95.94 82 LYS A C 1
ATOM 608 O O . LYS A 1 82 ? 14.430 3.404 -22.700 1.00 95.94 82 LYS A O 1
ATOM 613 N N . ALA A 1 83 ? 13.397 5.315 -22.149 1.00 95.31 83 ALA A N 1
ATOM 614 C CA . ALA A 1 83 ? 14.495 5.811 -21.323 1.00 95.31 83 ALA A CA 1
ATOM 615 C C . ALA A 1 83 ? 14.711 4.957 -20.061 1.00 95.31 83 ALA A C 1
ATOM 617 O O . ALA A 1 83 ? 15.855 4.732 -19.684 1.00 95.31 83 ALA A O 1
ATOM 618 N N . ILE A 1 84 ? 13.639 4.458 -19.440 1.00 96.06 84 ILE A N 1
ATOM 619 C CA . ILE A 1 84 ? 13.713 3.603 -18.251 1.00 96.06 84 ILE A CA 1
ATOM 620 C C . ILE A 1 84 ? 14.109 2.192 -18.680 1.00 96.06 84 ILE A C 1
ATOM 622 O O . ILE A 1 84 ? 15.154 1.706 -18.267 1.00 96.06 84 ILE A O 1
ATOM 626 N N . ASP A 1 85 ? 13.365 1.580 -19.600 1.00 95.94 85 ASP A N 1
ATOM 627 C CA . ASP A 1 85 ? 13.588 0.183 -19.984 1.00 95.94 85 ASP A CA 1
ATOM 628 C C . ASP A 1 85 ? 14.974 -0.059 -20.617 1.00 95.94 85 ASP A C 1
ATOM 630 O O . ASP A 1 85 ? 15.516 -1.157 -20.497 1.00 95.94 85 ASP A O 1
ATOM 634 N N . ALA A 1 86 ? 15.572 0.952 -21.267 1.00 96.12 86 ALA A N 1
ATOM 635 C CA . ALA A 1 86 ? 16.899 0.837 -21.878 1.00 96.12 86 ALA A CA 1
ATOM 636 C C . ALA A 1 86 ? 18.062 1.242 -20.957 1.00 96.12 86 ALA A C 1
ATOM 638 O O . ALA A 1 86 ? 19.140 0.659 -21.069 1.00 96.12 86 ALA A O 1
ATOM 639 N N . LEU A 1 87 ? 17.891 2.258 -20.100 1.00 96.81 87 LEU A N 1
ATOM 640 C CA . LEU A 1 87 ? 19.003 2.833 -19.322 1.00 96.81 87 LEU A CA 1
ATOM 641 C C . LEU A 1 87 ? 18.954 2.462 -17.838 1.00 96.81 87 LEU A C 1
ATOM 643 O O . LEU A 1 87 ? 20.004 2.329 -17.213 1.00 96.81 87 LEU A O 1
ATOM 647 N N . VAL A 1 88 ? 17.754 2.309 -17.275 1.00 96.50 88 VAL A N 1
ATOM 648 C CA . VAL A 1 88 ? 17.515 2.014 -15.853 1.00 96.50 88 VAL A CA 1
ATOM 649 C C . VAL A 1 88 ? 16.411 0.948 -15.739 1.00 96.50 88 VAL A C 1
ATOM 651 O O . VAL A 1 88 ? 15.314 1.239 -15.258 1.00 96.50 88 VAL A O 1
ATOM 654 N N . PRO A 1 89 ? 16.644 -0.283 -16.239 1.00 95.50 89 PRO A N 1
ATOM 655 C CA . PRO A 1 89 ? 15.613 -1.314 -16.264 1.00 95.50 89 PRO A CA 1
ATOM 656 C C . PRO A 1 89 ? 15.179 -1.695 -14.844 1.00 95.50 89 PRO A C 1
ATOM 658 O O . PRO A 1 89 ? 16.008 -1.871 -13.949 1.00 95.50 89 PRO A O 1
ATOM 661 N N . ILE A 1 90 ? 13.870 -1.870 -14.653 1.00 97.75 90 ILE A N 1
ATOM 662 C CA . ILE A 1 90 ? 13.271 -2.259 -13.373 1.00 97.75 90 ILE A CA 1
ATOM 663 C C . ILE A 1 90 ? 12.931 -3.750 -13.422 1.00 97.75 90 ILE A C 1
ATOM 665 O O . ILE A 1 90 ? 12.336 -4.229 -14.386 1.00 97.75 90 ILE A O 1
ATOM 669 N N . GLY A 1 91 ? 13.302 -4.509 -12.390 1.00 97.75 91 GLY A N 1
ATOM 670 C CA . GLY A 1 91 ? 12.943 -5.924 -12.269 1.00 97.75 91 GLY A CA 1
ATOM 671 C C . GLY A 1 91 ? 11.805 -6.204 -11.279 1.00 97.75 91 GLY A C 1
ATOM 672 O O . GLY A 1 91 ? 11.590 -5.474 -10.310 1.00 97.75 91 GLY A O 1
ATOM 673 N N . ARG A 1 92 ? 11.085 -7.314 -11.470 1.00 97.50 92 ARG A N 1
ATOM 674 C CA . ARG A 1 92 ? 10.039 -7.785 -10.546 1.00 97.50 92 ARG A CA 1
ATOM 675 C C . ARG A 1 92 ? 10.650 -8.134 -9.186 1.00 97.50 92 ARG A C 1
ATOM 677 O O . ARG A 1 92 ? 11.462 -9.049 -9.075 1.00 97.50 92 ARG A O 1
ATOM 684 N N . GLY A 1 93 ? 10.250 -7.396 -8.148 1.00 96.25 93 GLY A N 1
ATOM 685 C CA . GLY A 1 93 ? 10.807 -7.497 -6.791 1.00 96.25 93 GLY A CA 1
ATOM 686 C C . GLY A 1 93 ? 11.864 -6.434 -6.451 1.00 96.25 93 GLY A C 1
ATOM 687 O O . GLY A 1 93 ? 12.349 -6.404 -5.319 1.00 96.25 93 GLY A O 1
ATOM 688 N N . GLN A 1 94 ? 12.206 -5.549 -7.393 1.00 97.88 94 GLN A N 1
ATOM 689 C CA . GLN A 1 94 ? 13.042 -4.369 -7.155 1.00 97.88 94 GLN A CA 1
ATOM 690 C C . GLN A 1 94 ? 12.241 -3.242 -6.485 1.00 97.88 94 GLN A C 1
ATOM 692 O O . GLN A 1 94 ? 11.014 -3.192 -6.554 1.00 97.88 94 GLN A O 1
ATOM 697 N N . ARG A 1 95 ? 12.950 -2.319 -5.829 1.00 97.56 95 ARG A N 1
ATOM 698 C CA . ARG A 1 95 ? 12.399 -1.061 -5.309 1.00 97.56 95 ARG A CA 1
ATOM 699 C C . ARG A 1 95 ? 13.123 0.077 -6.014 1.00 97.56 95 ARG A C 1
ATOM 701 O O . ARG A 1 95 ? 14.309 0.260 -5.756 1.00 97.56 95 ARG A O 1
ATOM 708 N N . GLU A 1 96 ? 12.417 0.794 -6.878 1.00 97.31 96 GLU A N 1
ATOM 709 C CA . GLU A 1 96 ? 12.966 1.898 -7.668 1.00 97.31 96 GLU A CA 1
ATOM 710 C C . GLU A 1 96 ? 12.354 3.227 -7.210 1.00 97.31 96 GLU A C 1
ATOM 712 O O . GLU A 1 96 ? 11.138 3.330 -7.037 1.00 97.31 96 GLU A O 1
ATOM 717 N N . LEU A 1 97 ? 13.190 4.238 -6.964 1.00 97.69 97 LEU A N 1
ATOM 718 C CA . LEU A 1 97 ? 12.746 5.543 -6.471 1.00 97.69 97 LEU A CA 1
ATOM 719 C C . LEU A 1 97 ? 12.515 6.511 -7.637 1.00 97.69 97 LEU A C 1
ATOM 721 O O . LEU A 1 97 ? 13.445 6.840 -8.365 1.00 97.69 97 LEU A O 1
ATOM 725 N N . ILE A 1 98 ? 11.307 7.069 -7.733 1.00 95.88 98 ILE A N 1
ATOM 726 C CA . ILE A 1 98 ? 10.992 8.177 -8.646 1.00 95.88 98 ILE A CA 1
ATOM 727 C C . ILE A 1 98 ? 11.040 9.495 -7.856 1.00 95.88 98 ILE A C 1
ATOM 729 O O . ILE A 1 98 ? 10.159 9.775 -7.040 1.00 95.88 98 ILE A O 1
ATOM 733 N N . ILE A 1 99 ? 12.060 10.322 -8.097 1.00 97.25 99 ILE A N 1
ATOM 734 C CA . ILE A 1 99 ? 12.314 11.576 -7.366 1.00 97.25 99 ILE A CA 1
ATOM 735 C C . ILE A 1 99 ? 12.504 12.766 -8.318 1.00 97.25 99 ILE A C 1
ATOM 737 O O . ILE A 1 99 ? 12.961 12.615 -9.445 1.00 97.25 99 ILE A O 1
ATOM 741 N N . GLY A 1 100 ? 12.122 13.961 -7.863 1.00 96.69 100 GLY A N 1
ATOM 742 C CA . GLY A 1 100 ? 12.266 15.217 -8.600 1.00 96.69 100 GLY A CA 1
ATOM 743 C C . GLY A 1 100 ? 11.302 16.298 -8.112 1.00 96.69 100 GLY A C 1
ATOM 744 O O . GLY A 1 100 ? 10.423 16.034 -7.283 1.00 96.69 100 GLY A O 1
ATOM 745 N N . ASP A 1 101 ? 11.432 17.500 -8.665 1.00 97.88 101 ASP A N 1
ATOM 746 C CA . ASP A 1 101 ? 10.667 18.687 -8.265 1.00 97.88 101 ASP A CA 1
ATOM 747 C C . ASP A 1 101 ? 9.169 18.605 -8.597 1.00 97.88 101 ASP A C 1
ATOM 749 O O . ASP A 1 101 ? 8.662 17.656 -9.204 1.00 97.88 101 ASP A O 1
ATOM 753 N N . LYS A 1 102 ? 8.395 19.602 -8.165 1.00 95.75 102 LYS A N 1
ATOM 754 C CA . LYS A 1 102 ? 6.977 19.699 -8.529 1.00 95.75 102 LYS A CA 1
ATOM 755 C C . LYS A 1 102 ? 6.832 19.730 -10.061 1.00 95.75 102 LYS A C 1
ATOM 757 O O . LYS A 1 102 ? 7.622 20.365 -10.742 1.00 95.75 102 LYS A O 1
ATOM 762 N N . GLN A 1 103 ? 5.802 19.056 -10.585 1.00 92.38 103 GLN A N 1
ATOM 763 C CA . GLN A 1 103 ? 5.468 19.037 -12.021 1.00 92.38 103 GLN A CA 1
ATOM 764 C C . GLN A 1 103 ? 6.540 18.438 -12.957 1.00 92.38 103 GLN A C 1
ATOM 766 O O . GLN A 1 103 ? 6.464 18.624 -14.163 1.00 92.38 103 GLN A O 1
ATOM 771 N N . THR A 1 104 ? 7.469 17.625 -12.448 1.00 95.06 104 THR A N 1
ATOM 772 C CA . THR A 1 104 ? 8.460 16.911 -13.281 1.00 95.06 104 THR A CA 1
ATOM 773 C C . THR A 1 104 ? 7.973 15.573 -13.858 1.00 95.06 104 THR A C 1
ATOM 775 O O . THR A 1 104 ? 8.779 14.763 -14.298 1.00 95.06 104 THR A O 1
ATOM 778 N N . GLY A 1 105 ? 6.665 15.293 -13.832 1.00 94.38 105 GLY A N 1
ATOM 779 C CA . GLY A 1 105 ? 6.103 14.075 -14.438 1.00 94.38 105 GLY A CA 1
ATOM 780 C C . GLY A 1 105 ? 6.202 12.789 -13.603 1.00 94.38 105 GLY A C 1
ATOM 781 O O . GLY A 1 105 ? 5.899 11.722 -14.121 1.00 94.38 105 GLY A O 1
ATOM 782 N N . LYS A 1 106 ? 6.555 12.855 -12.308 1.00 96.94 106 LYS A N 1
ATOM 783 C CA . LYS A 1 106 ? 6.654 11.662 -11.430 1.00 96.94 106 LYS A CA 1
ATOM 784 C C . LYS A 1 106 ? 5.403 10.772 -11.444 1.00 96.94 106 LYS A C 1
ATOM 786 O O . LYS A 1 106 ? 5.514 9.557 -11.515 1.00 96.94 106 LYS A O 1
ATOM 791 N N . THR A 1 107 ? 4.218 11.381 -11.371 1.00 95.38 107 THR A N 1
ATOM 792 C CA . THR A 1 107 ? 2.939 10.652 -11.392 1.00 95.38 107 THR A CA 1
ATOM 793 C C . THR A 1 107 ? 2.651 10.056 -12.766 1.00 95.38 107 THR A C 1
ATOM 795 O O . THR A 1 107 ? 2.156 8.942 -12.836 1.00 95.38 107 THR A O 1
ATOM 798 N N . THR A 1 108 ? 2.998 10.764 -13.845 1.00 95.19 108 THR A N 1
ATOM 799 C CA . THR A 1 108 ? 2.847 10.273 -15.223 1.00 95.19 108 THR A CA 1
ATOM 800 C C . THR A 1 108 ? 3.648 8.994 -15.428 1.00 95.19 108 THR A C 1
ATOM 802 O O . THR A 1 108 ? 3.092 8.003 -15.879 1.00 95.19 108 THR A O 1
ATOM 805 N N . VAL A 1 109 ? 4.906 8.972 -14.970 1.00 94.56 109 VAL A N 1
ATOM 806 C CA . VAL A 1 109 ? 5.744 7.765 -15.021 1.00 94.56 109 VAL A CA 1
ATOM 807 C C . VAL A 1 109 ? 5.087 6.584 -14.303 1.00 94.56 109 VAL A C 1
ATOM 809 O O . VAL A 1 109 ? 5.181 5.475 -14.794 1.00 94.56 109 VAL A O 1
ATOM 812 N N . ALA A 1 110 ? 4.412 6.792 -13.171 1.00 94.19 110 ALA A N 1
ATOM 813 C CA . ALA A 1 110 ? 3.800 5.699 -12.409 1.00 94.19 110 ALA A CA 1
ATOM 814 C C . ALA A 1 110 ? 2.439 5.216 -12.949 1.00 94.19 110 ALA A C 1
ATOM 816 O O . ALA A 1 110 ? 2.003 4.136 -12.567 1.00 94.19 110 ALA A O 1
ATOM 817 N N . ILE A 1 111 ? 1.744 6.025 -13.757 1.00 93.06 111 ILE A N 1
ATOM 818 C CA . ILE A 1 111 ? 0.439 5.670 -14.344 1.00 93.06 111 ILE A CA 1
ATOM 819 C C . ILE A 1 111 ? 0.614 5.012 -15.713 1.00 93.06 111 ILE A C 1
ATOM 821 O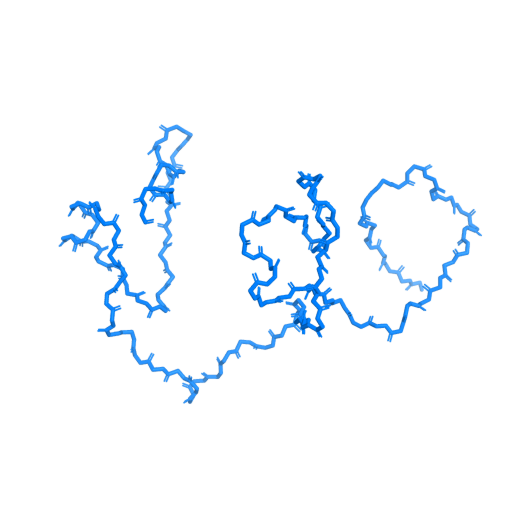 O . ILE A 1 111 ? -0.144 4.106 -16.046 1.00 93.06 111 ILE A O 1
ATOM 825 N N . ASP A 1 112 ? 1.586 5.482 -16.496 1.00 82.25 112 ASP A N 1
ATOM 826 C CA . ASP A 1 112 ? 1.843 4.963 -17.840 1.00 82.25 112 ASP A CA 1
ATOM 827 C C . ASP A 1 112 ? 2.718 3.694 -17.833 1.00 82.25 112 ASP A C 1
ATOM 829 O O . ASP A 1 112 ? 2.779 3.010 -18.856 1.00 82.25 112 ASP A O 1
ATOM 833 N N . ALA A 1 113 ? 3.402 3.412 -16.713 1.00 63.22 113 ALA A N 1
ATOM 834 C CA . ALA A 1 113 ? 4.278 2.249 -16.526 1.00 63.22 113 ALA A CA 1
ATOM 835 C C . ALA A 1 113 ? 3.553 0.943 -16.180 1.00 63.22 113 ALA A C 1
ATOM 837 O O . ALA A 1 113 ? 2.422 0.979 -15.647 1.00 63.22 113 ALA A O 1
#

Organism: Helicobacter pylori (NCBI:txid210)

Foldseek 3Di:
DDDDDDDDDCPPPDPPDDDDDPPDAQKEDDDPLCPPFDADPSNAGPPPPDGRPDPDIDHPDDDDDDPVRDDPFDAWDDQVDCCCCPPPTDTDVDDDDQDDDPPPCSVVSVVSD

Radius of gyration: 20.3 Å; Cα contacts (8 Å, |Δi|>4): 87; chains: 1; bounding box: 40×37×54 Å

pLDDT: mean 94.1, std 4.24, range [63.22, 97.88]

Sequence (113 aa):
SVGVIVFGFGNNIKEGTSVKRTKSLMKVPVGDAVVGRVLNALGEPIDGKGEIETNEFSLIEQKAPGIMDRKSVHEPLQTGIKAIDALVPIGRGQRELIIGDKQTGKTTVAIDA

Mean predicted aligned error: 4.85 Å

Secondary structure (DSSP, 8-state):
------SS-GGG--TT-------S--EEE-SGGGTT--B-TTS-B-SSS-----S-EEESS-PPP-STT-----SEE--S-HHHHHHSPEETT-------STTSSHHHHHHH-